Protein AF-A0A3L7JDZ2-F1 (afdb_monomer_lite)

Organism: NCBI:txid2670375

Foldseek 3Di:
DDWAWQDWAADPPDAWIWTWTADPVQKIFIFTDGPPDPDTHTPDIDHPVRLVVLLVCVVVVPVVSVPDPPRSVVSNVSVVSVVVVVVVVD

pLDDT: mean 79.11, std 11.15, range [41.25, 91.62]

Sequence (90 aa):
MDAVQLASIPLHKKTGRRVLAISDDQVVHIGVAADGSDSALTQASFTLIEAAALAEAVLAGNPTAMTQPGAERMLAAALIITLRQIGSDG

Structure (mmCIF, N/CA/C/O backbone):
data_AF-A0A3L7JDZ2-F1
#
_entry.id   AF-A0A3L7JDZ2-F1
#
loop_
_atom_site.group_PDB
_atom_site.id
_atom_site.type_symbol
_atom_site.label_atom_id
_atom_site.label_alt_id
_atom_site.label_comp_id
_atom_site.label_asym_id
_atom_site.label_entity_id
_atom_site.label_seq_id
_atom_site.pdbx_PDB_ins_code
_atom_site.Cartn_x
_atom_site.Cartn_y
_atom_site.Cartn_z
_atom_site.occupancy
_atom_site.B_iso_or_equiv
_atom_site.auth_seq_id
_atom_site.auth_comp_id
_atom_site.auth_asym_id
_atom_site.auth_atom_id
_atom_site.pdbx_PDB_model_num
ATOM 1 N N . MET A 1 1 ? 4.670 -17.217 -6.315 1.00 55.09 1 MET A N 1
ATOM 2 C CA . MET A 1 1 ? 3.528 -16.494 -5.734 1.00 55.09 1 MET A CA 1
ATOM 3 C C . MET A 1 1 ? 3.222 -15.403 -6.716 1.00 55.09 1 MET A C 1
ATOM 5 O O . MET A 1 1 ? 4.089 -14.558 -6.926 1.00 55.09 1 MET A O 1
ATOM 9 N N . ASP A 1 2 ? 2.079 -15.508 -7.377 1.00 79.19 2 ASP A N 1
ATOM 10 C CA . ASP A 1 2 ? 1.649 -14.466 -8.291 1.00 79.19 2 ASP A CA 1
ATOM 11 C C . ASP A 1 2 ? 1.108 -13.315 -7.436 1.00 79.19 2 ASP A C 1
ATOM 13 O O . ASP A 1 2 ? 0.467 -13.518 -6.403 1.00 79.19 2 ASP A O 1
ATOM 17 N N . ALA A 1 3 ? 1.493 -12.093 -7.788 1.00 82.00 3 ALA A N 1
ATOM 18 C CA . ALA A 1 3 ? 1.052 -10.894 -7.100 1.00 82.00 3 ALA A CA 1
ATOM 19 C C . ALA A 1 3 ? 0.507 -9.925 -8.141 1.00 82.00 3 ALA A C 1
ATOM 21 O O . ALA A 1 3 ? 1.176 -9.602 -9.125 1.00 82.00 3 ALA A O 1
ATOM 22 N N . VAL A 1 4 ? -0.718 -9.462 -7.925 1.00 87.75 4 VAL A N 1
ATOM 23 C CA . VAL A 1 4 ? -1.394 -8.516 -8.806 1.00 87.75 4 VAL A CA 1
ATOM 24 C C . VAL A 1 4 ? -1.000 -7.110 -8.392 1.00 87.75 4 VAL A C 1
ATOM 26 O O . VAL A 1 4 ? -1.219 -6.694 -7.254 1.00 87.75 4 VAL A O 1
ATOM 29 N N . GLN A 1 5 ? -0.417 -6.354 -9.318 1.00 88.19 5 GLN A N 1
ATOM 30 C CA . GLN A 1 5 ? -0.088 -4.956 -9.076 1.00 88.19 5 GLN A CA 1
ATOM 31 C C . GLN A 1 5 ? -1.369 -4.111 -8.990 1.00 88.19 5 GLN A C 1
ATOM 33 O O . GLN A 1 5 ? -2.134 -4.044 -9.947 1.00 88.19 5 GLN A O 1
ATOM 38 N N . LEU A 1 6 ? -1.552 -3.408 -7.871 1.00 84.88 6 LEU A N 1
ATOM 39 C CA . LEU A 1 6 ? -2.687 -2.509 -7.630 1.00 84.88 6 LEU A CA 1
ATOM 40 C C . LEU A 1 6 ? -2.366 -1.057 -7.990 1.00 84.88 6 LEU A C 1
ATOM 42 O O . LEU A 1 6 ? -3.203 -0.334 -8.523 1.00 84.88 6 LEU A O 1
ATOM 46 N N . ALA A 1 7 ? -1.145 -0.613 -7.690 1.00 84.19 7 ALA A N 1
ATOM 47 C CA . ALA A 1 7 ? -0.720 0.757 -7.938 1.00 84.19 7 ALA A CA 1
ATOM 48 C C . ALA A 1 7 ? 0.777 0.830 -8.241 1.00 84.19 7 ALA A C 1
ATOM 50 O O . ALA A 1 7 ? 1.581 0.056 -7.717 1.00 84.19 7 ALA A O 1
ATOM 51 N N . SER A 1 8 ? 1.155 1.810 -9.061 1.00 86.19 8 SER A N 1
ATOM 52 C CA . SER A 1 8 ? 2.549 2.143 -9.330 1.00 86.19 8 SER A CA 1
ATOM 53 C C . SER A 1 8 ? 2.736 3.652 -9.330 1.00 86.19 8 SER A C 1
ATOM 55 O O . SER A 1 8 ? 2.049 4.365 -10.059 1.00 86.19 8 SER A O 1
ATOM 57 N N . ILE A 1 9 ? 3.630 4.143 -8.474 1.00 84.25 9 ILE A N 1
ATOM 58 C CA . ILE A 1 9 ? 3.810 5.573 -8.212 1.00 84.25 9 ILE A CA 1
ATOM 59 C C . ILE A 1 9 ? 5.285 5.933 -8.432 1.00 84.25 9 ILE A C 1
ATOM 61 O O . ILE A 1 9 ? 6.150 5.342 -7.781 1.00 84.25 9 ILE A O 1
ATOM 65 N N . PRO A 1 10 ? 5.609 6.898 -9.311 1.00 85.06 10 PRO A N 1
ATOM 66 C CA . PRO A 1 10 ? 6.986 7.335 -9.529 1.00 85.06 10 PRO A CA 1
ATOM 67 C C . PRO A 1 10 ? 7.646 7.858 -8.249 1.00 85.06 10 PRO A C 1
ATOM 69 O O . PRO A 1 10 ? 7.024 8.558 -7.445 1.00 85.06 10 PRO A O 1
ATOM 72 N N . LEU A 1 11 ? 8.935 7.569 -8.064 1.00 83.75 11 LEU A N 1
ATOM 73 C CA . LEU A 1 11 ? 9.706 8.160 -6.974 1.00 83.75 11 LEU A CA 1
ATOM 74 C C . LEU A 1 11 ? 10.152 9.580 -7.362 1.00 83.75 11 LEU A C 1
ATOM 76 O O . LEU A 1 11 ? 10.961 9.769 -8.256 1.00 83.75 11 LEU A O 1
ATOM 80 N N . HIS A 1 12 ? 9.690 10.602 -6.636 1.00 69.69 12 HIS A N 1
ATOM 81 C CA . HIS A 1 12 ? 9.929 12.017 -6.980 1.00 69.69 12 HIS A CA 1
ATOM 82 C C . HIS A 1 12 ? 11.426 12.430 -7.042 1.00 69.69 12 HIS A C 1
ATOM 84 O O . HIS A 1 12 ? 11.762 13.457 -7.627 1.00 69.69 12 HIS A O 1
ATOM 90 N N . LYS A 1 13 ? 12.350 11.668 -6.436 1.00 66.69 13 LYS A N 1
ATOM 91 C CA . LYS A 1 13 ? 13.786 12.026 -6.337 1.00 66.69 13 LYS A CA 1
ATOM 92 C C . LYS A 1 13 ? 14.762 10.904 -6.721 1.00 66.69 13 LYS A C 1
ATOM 94 O O . LYS A 1 13 ? 15.956 11.034 -6.464 1.00 66.69 13 LYS A O 1
ATOM 99 N N . LYS A 1 14 ? 14.279 9.788 -7.268 1.00 68.75 14 LYS A N 1
ATOM 100 C CA . LYS A 1 14 ? 15.103 8.635 -7.674 1.00 68.75 14 LYS A CA 1
ATOM 101 C C . LYS A 1 14 ? 14.542 8.041 -8.961 1.00 68.75 14 LYS A C 1
ATOM 103 O O . LYS A 1 14 ? 13.355 8.191 -9.217 1.00 68.75 14 LYS A O 1
ATOM 108 N N . THR A 1 15 ? 15.378 7.347 -9.724 1.00 80.31 15 THR A N 1
ATOM 109 C CA . THR A 1 15 ? 14.892 6.439 -10.767 1.00 80.31 15 THR A CA 1
ATOM 110 C C . THR A 1 15 ? 14.132 5.287 -10.111 1.00 80.31 15 THR A C 1
ATOM 112 O O . THR A 1 15 ? 14.491 4.832 -9.017 1.00 80.31 15 THR A O 1
ATOM 115 N N . GLY A 1 16 ? 13.053 4.846 -10.747 1.00 88.00 16 GLY A N 1
ATOM 116 C CA . GLY A 1 16 ? 12.184 3.791 -10.248 1.00 88.00 16 GLY A CA 1
ATOM 117 C C . GLY A 1 16 ? 10.809 4.249 -9.775 1.00 88.00 16 GLY A C 1
ATOM 118 O O . GLY A 1 16 ? 10.456 5.428 -9.680 1.00 88.00 16 GLY A O 1
ATOM 119 N N . ARG A 1 17 ? 10.019 3.242 -9.428 1.00 89.06 17 ARG A N 1
ATOM 120 C CA . ARG A 1 17 ? 8.628 3.362 -9.013 1.00 89.06 17 ARG A CA 1
ATOM 121 C C . ARG A 1 17 ? 8.408 2.581 -7.737 1.00 89.06 17 ARG A C 1
ATOM 123 O O . ARG A 1 17 ? 9.002 1.525 -7.510 1.00 89.06 17 ARG A O 1
ATOM 130 N N . ARG A 1 18 ? 7.538 3.105 -6.891 1.00 88.81 18 ARG A N 1
ATOM 131 C CA . ARG A 1 18 ? 7.018 2.356 -5.766 1.00 88.81 18 ARG A CA 1
ATOM 132 C C . ARG A 1 18 ? 5.793 1.585 -6.221 1.00 88.81 18 ARG A C 1
ATOM 134 O O . ARG A 1 18 ? 4.936 2.126 -6.915 1.00 88.81 18 ARG A O 1
ATOM 141 N N . VAL A 1 19 ? 5.768 0.309 -5.881 1.00 88.69 19 VAL A N 1
ATOM 142 C CA . VAL A 1 19 ? 4.785 -0.654 -6.357 1.00 88.69 19 VAL A CA 1
ATOM 143 C C . VAL A 1 19 ? 3.997 -1.142 -5.159 1.00 88.69 19 VAL A C 1
ATOM 145 O O . VAL A 1 19 ? 4.586 -1.490 -4.135 1.00 88.69 19 VAL A O 1
ATOM 148 N N . LEU A 1 20 ? 2.678 -1.160 -5.302 1.00 87.50 20 LEU A N 1
ATOM 149 C CA . LEU A 1 20 ? 1.799 -1.907 -4.423 1.00 87.50 20 LEU A CA 1
ATOM 150 C C . LEU A 1 20 ? 1.271 -3.115 -5.184 1.00 87.50 20 LEU A C 1
ATOM 152 O O . LEU A 1 20 ? 0.742 -2.956 -6.286 1.00 87.50 20 LEU A O 1
ATOM 156 N N . ALA A 1 21 ? 1.375 -4.290 -4.583 1.00 89.50 21 ALA A N 1
ATOM 157 C CA . ALA A 1 21 ? 0.797 -5.512 -5.112 1.00 89.50 21 ALA A CA 1
ATOM 158 C C . ALA A 1 21 ? 0.041 -6.268 -4.021 1.00 89.50 21 ALA A C 1
ATOM 160 O O . ALA A 1 21 ? 0.331 -6.098 -2.839 1.00 89.50 21 ALA A O 1
ATOM 161 N N . ILE A 1 22 ? -0.917 -7.095 -4.422 1.00 87.69 22 ILE A N 1
ATOM 162 C CA . ILE A 1 22 ? -1.587 -8.056 -3.550 1.00 87.69 22 ILE A CA 1
ATOM 163 C C . ILE A 1 22 ? -1.284 -9.465 -4.047 1.00 87.69 22 ILE A C 1
ATOM 165 O O . ILE A 1 22 ? -1.409 -9.739 -5.239 1.00 87.69 22 ILE A O 1
ATOM 169 N N . SER A 1 23 ? -0.834 -10.336 -3.159 1.00 90.19 23 SER A N 1
ATOM 170 C CA . SER A 1 23 ? -0.601 -11.750 -3.454 1.00 90.19 23 SER A CA 1
ATOM 171 C C . SER A 1 23 ? -1.870 -12.584 -3.279 1.00 90.19 23 SER A C 1
ATOM 173 O O . SER A 1 23 ? -2.851 -12.142 -2.676 1.00 90.19 23 SER A O 1
ATOM 175 N N . ASP A 1 24 ? -1.839 -13.816 -3.788 1.00 87.50 24 ASP A N 1
ATOM 176 C CA . ASP A 1 24 ? -2.962 -14.764 -3.708 1.00 87.50 24 ASP A CA 1
ATOM 177 C C . ASP A 1 24 ? -3.420 -15.069 -2.267 1.00 87.50 24 ASP A C 1
ATOM 179 O O . ASP A 1 24 ? -4.588 -15.370 -2.027 1.00 87.50 24 ASP A O 1
ATOM 183 N N . ASP A 1 25 ? -2.518 -14.962 -1.290 1.00 87.62 25 ASP A N 1
ATOM 184 C CA . ASP A 1 25 ? -2.800 -15.112 0.145 1.00 87.62 25 ASP A CA 1
ATOM 185 C C . ASP A 1 25 ? -3.360 -13.830 0.790 1.00 87.62 25 ASP A C 1
ATOM 187 O O . ASP A 1 25 ? -3.452 -13.738 2.014 1.00 87.62 25 ASP A O 1
ATOM 191 N N . GLN A 1 26 ? -3.775 -12.855 -0.025 1.00 83.44 26 GLN A N 1
ATOM 192 C CA . GLN A 1 26 ? -4.347 -11.579 0.406 1.00 83.44 26 GLN A CA 1
ATOM 193 C C . GLN A 1 26 ? -3.391 -10.742 1.269 1.00 83.44 26 GLN A C 1
ATOM 195 O O . GLN A 1 26 ? -3.813 -9.965 2.133 1.00 83.44 26 GLN A O 1
ATOM 200 N N . VAL A 1 27 ? -2.088 -10.872 1.027 1.00 88.12 27 VAL A N 1
ATOM 201 C CA . VAL A 1 27 ? -1.077 -10.011 1.636 1.00 88.12 27 VAL A CA 1
ATOM 202 C C . VAL A 1 27 ? -0.773 -8.857 0.688 1.00 88.12 27 VAL A C 1
ATOM 204 O O . VAL A 1 27 ? -0.528 -9.021 -0.505 1.00 88.12 27 VAL A O 1
ATOM 207 N N . VAL A 1 28 ? -0.810 -7.645 1.226 1.00 87.44 28 VAL A N 1
ATOM 208 C CA . VAL A 1 28 ? -0.479 -6.426 0.502 1.00 87.44 28 VAL A CA 1
ATOM 209 C C . VAL A 1 28 ? 1.008 -6.147 0.663 1.00 87.44 28 VAL A C 1
ATOM 211 O O . VAL A 1 28 ? 1.497 -5.928 1.769 1.00 87.44 28 VAL A O 1
ATOM 214 N N . HIS A 1 29 ? 1.726 -6.105 -0.451 1.00 89.31 29 HIS A N 1
ATOM 215 C CA . HIS A 1 29 ? 3.155 -5.843 -0.511 1.00 89.31 29 HIS A CA 1
ATOM 216 C C . HIS A 1 29 ? 3.440 -4.452 -1.059 1.00 89.31 29 HIS A C 1
ATOM 21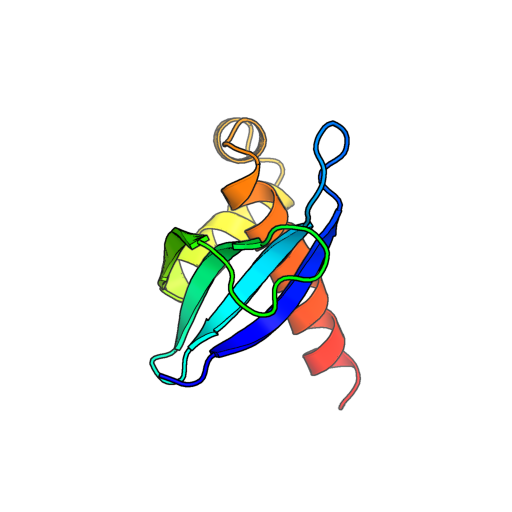8 O O . HIS A 1 29 ? 2.957 -4.071 -2.126 1.00 89.31 29 HIS A O 1
ATOM 224 N N . ILE A 1 30 ? 4.304 -3.721 -0.362 1.00 89.12 30 ILE A N 1
ATOM 225 C CA . ILE A 1 30 ? 4.881 -2.463 -0.8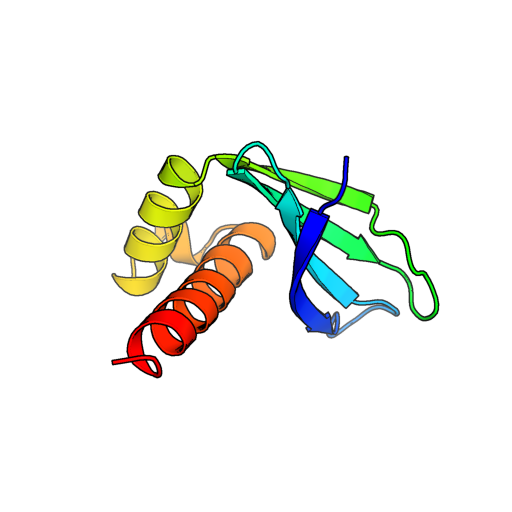24 1.00 89.12 30 ILE A CA 1
ATOM 226 C C . ILE A 1 30 ? 6.329 -2.716 -1.186 1.00 89.12 30 ILE A C 1
ATOM 228 O O . ILE A 1 30 ? 7.116 -3.117 -0.332 1.00 89.12 30 ILE A O 1
ATOM 232 N N . GLY A 1 31 ? 6.701 -2.424 -2.427 1.00 90.00 31 GLY A N 1
ATOM 233 C CA . GLY A 1 31 ? 8.063 -2.586 -2.915 1.00 90.00 31 GLY A CA 1
ATOM 234 C C . GLY A 1 31 ? 8.554 -1.401 -3.733 1.00 90.00 31 GLY A C 1
ATOM 235 O O . GLY A 1 31 ? 7.797 -0.500 -4.089 1.00 90.00 31 GLY A O 1
ATOM 236 N N . VAL A 1 32 ? 9.846 -1.402 -4.046 1.00 90.12 32 VAL A N 1
ATOM 237 C CA . VAL A 1 32 ? 10.450 -0.466 -5.004 1.00 90.12 32 VAL A CA 1
ATOM 238 C C . VAL A 1 32 ? 10.979 -1.259 -6.187 1.00 90.12 32 VAL A C 1
ATOM 240 O O . VAL A 1 32 ? 11.792 -2.162 -6.011 1.00 90.12 32 VAL A O 1
ATOM 243 N N . ALA A 1 33 ? 10.532 -0.905 -7.386 1.00 91.62 33 ALA A N 1
ATOM 244 C CA . ALA A 1 33 ? 11.081 -1.402 -8.639 1.00 91.62 33 ALA A CA 1
ATOM 245 C C . ALA A 1 33 ? 11.948 -0.312 -9.274 1.00 91.62 33 ALA A C 1
ATOM 247 O O . ALA A 1 33 ? 11.554 0.855 -9.320 1.00 91.62 33 ALA A O 1
ATOM 248 N N . ALA A 1 34 ? 13.124 -0.688 -9.771 1.00 90.56 34 ALA A N 1
ATOM 249 C CA . ALA A 1 34 ? 13.904 0.190 -10.636 1.00 90.56 34 ALA A CA 1
ATOM 250 C C . ALA A 1 34 ? 13.181 0.398 -11.981 1.00 90.56 34 ALA A C 1
ATOM 252 O O . ALA A 1 34 ? 12.334 -0.408 -12.378 1.00 90.56 34 ALA A O 1
ATOM 253 N N . ASP A 1 35 ? 13.518 1.469 -12.696 1.00 83.31 35 ASP A N 1
ATOM 254 C CA . ASP A 1 35 ? 12.984 1.684 -14.044 1.00 83.31 35 ASP A CA 1
ATOM 255 C C . ASP A 1 35 ? 13.415 0.544 -14.975 1.00 83.31 35 ASP A C 1
ATOM 257 O O . ASP A 1 35 ? 14.553 0.083 -14.921 1.00 83.31 35 ASP A O 1
ATOM 261 N N . GLY A 1 36 ? 12.480 0.053 -15.793 1.00 83.38 36 GLY A N 1
ATOM 262 C CA . GLY A 1 36 ? 12.703 -1.106 -16.666 1.00 83.38 36 GLY A CA 1
ATOM 263 C C . GLY A 1 36 ? 12.811 -2.460 -15.950 1.00 83.38 36 GLY A C 1
ATOM 264 O O . GLY A 1 36 ? 13.000 -3.466 -16.621 1.00 83.38 36 GLY A O 1
ATOM 265 N N . SER A 1 37 ? 12.683 -2.510 -14.618 1.00 86.56 37 SER A N 1
ATOM 266 C CA . SER A 1 37 ? 12.595 -3.770 -13.872 1.00 86.56 37 SER A CA 1
ATOM 267 C C . SER A 1 37 ? 11.150 -4.258 -13.804 1.00 86.56 37 SER A C 1
ATOM 269 O O . SER A 1 37 ? 10.246 -3.477 -13.484 1.00 86.56 37 SER A O 1
ATOM 271 N N . ASP A 1 38 ? 10.956 -5.556 -14.021 1.00 82.75 38 ASP A N 1
ATOM 272 C CA . ASP A 1 38 ? 9.681 -6.250 -13.793 1.00 82.75 38 ASP A CA 1
ATOM 273 C C . ASP A 1 38 ? 9.542 -6.745 -12.347 1.00 82.75 38 ASP A C 1
ATOM 275 O O . ASP A 1 38 ? 8.447 -7.057 -11.888 1.00 82.75 38 ASP A O 1
ATOM 279 N N . SER A 1 39 ? 10.644 -6.738 -11.593 1.00 86.06 39 SER A N 1
ATOM 280 C CA . SER A 1 39 ? 10.677 -7.131 -10.186 1.00 86.06 39 SER A CA 1
ATOM 281 C C . SER A 1 39 ? 10.770 -5.913 -9.273 1.00 86.06 39 SER A C 1
ATOM 283 O O . SER A 1 39 ? 11.571 -4.998 -9.504 1.00 86.06 39 SER A O 1
ATOM 285 N N . ALA A 1 40 ? 9.985 -5.932 -8.197 1.00 89.94 40 ALA A N 1
ATOM 286 C CA . ALA A 1 40 ? 10.076 -4.979 -7.100 1.00 89.94 40 ALA A CA 1
ATOM 287 C C . ALA A 1 40 ? 10.746 -5.629 -5.884 1.00 89.94 40 ALA A C 1
ATOM 289 O O . ALA A 1 40 ? 10.456 -6.771 -5.536 1.00 89.94 40 ALA A O 1
ATOM 290 N N . LEU A 1 41 ? 11.613 -4.882 -5.203 1.00 90.44 41 LEU A N 1
ATOM 291 C CA . LEU A 1 41 ? 12.129 -5.270 -3.897 1.00 90.44 41 LEU A CA 1
ATOM 292 C C . LEU A 1 41 ? 11.098 -4.907 -2.828 1.00 90.44 41 LEU A C 1
ATOM 294 O O . LEU A 1 41 ? 10.872 -3.719 -2.576 1.00 90.44 41 LEU A O 1
ATOM 298 N N . THR A 1 42 ? 10.493 -5.914 -2.200 1.00 90.25 42 THR A N 1
ATOM 299 C CA . THR A 1 42 ? 9.547 -5.728 -1.093 1.00 90.25 42 THR A CA 1
ATOM 300 C C . THR A 1 42 ? 10.215 -5.002 0.073 1.00 90.25 42 THR A C 1
ATOM 302 O O . THR A 1 42 ? 11.285 -5.383 0.539 1.00 90.25 42 THR A O 1
ATOM 305 N N . GLN A 1 43 ? 9.573 -3.935 0.538 1.00 88.19 43 GLN A N 1
ATOM 306 C CA . GLN A 1 43 ? 9.980 -3.121 1.682 1.00 88.19 43 GLN A CA 1
ATOM 307 C C . GLN A 1 43 ? 9.091 -3.370 2.902 1.00 88.19 43 GLN A C 1
ATOM 309 O O . GLN A 1 43 ? 9.571 -3.286 4.028 1.00 88.19 43 GLN A O 1
ATOM 314 N N . ALA A 1 44 ? 7.804 -3.639 2.679 1.00 86.56 44 ALA A N 1
ATOM 315 C CA . ALA A 1 44 ? 6.836 -3.916 3.731 1.00 86.56 44 ALA A CA 1
ATOM 316 C C . ALA A 1 44 ? 5.718 -4.822 3.208 1.00 86.56 44 ALA A C 1
ATOM 318 O O . ALA A 1 44 ? 5.403 -4.799 2.015 1.00 86.56 44 ALA A O 1
ATOM 319 N N . SER A 1 45 ? 5.114 -5.577 4.119 1.00 88.94 45 SER A N 1
ATOM 320 C CA . SER A 1 45 ? 3.967 -6.443 3.859 1.00 88.94 45 SER A CA 1
ATOM 321 C C . SER A 1 45 ? 2.935 -6.231 4.958 1.00 88.94 45 SER A C 1
ATOM 323 O O . SER A 1 45 ? 3.311 -6.103 6.122 1.00 88.94 45 SER A O 1
ATOM 325 N N . PHE A 1 46 ? 1.662 -6.212 4.587 1.00 85.00 46 PHE A N 1
ATOM 326 C CA . PHE A 1 46 ? 0.533 -6.024 5.491 1.00 85.00 46 PHE A CA 1
ATOM 327 C C . PHE A 1 46 ? -0.549 -7.032 5.142 1.00 85.00 46 PHE A C 1
ATOM 329 O O . PHE A 1 46 ? -0.784 -7.317 3.969 1.00 85.00 46 PHE A O 1
ATOM 336 N N . THR A 1 47 ? -1.259 -7.530 6.139 1.00 86.81 47 THR A N 1
ATOM 337 C CA . THR A 1 47 ? -2.550 -8.174 5.888 1.00 86.81 47 THR A CA 1
ATOM 338 C C . THR A 1 47 ? -3.552 -7.144 5.355 1.00 86.81 47 THR A C 1
ATOM 340 O O . THR A 1 47 ? -3.415 -5.942 5.599 1.00 86.81 47 THR A O 1
ATOM 343 N N . LEU A 1 48 ? -4.607 -7.595 4.668 1.00 81.19 48 LEU A N 1
ATOM 344 C CA . LEU A 1 48 ? -5.704 -6.702 4.264 1.00 81.19 48 LEU A CA 1
ATOM 345 C C . LEU A 1 48 ? -6.323 -5.938 5.445 1.00 81.19 48 LEU A C 1
ATOM 347 O O . LEU A 1 48 ? -6.704 -4.782 5.287 1.00 81.19 48 LEU A O 1
ATOM 351 N N . ILE A 1 49 ? -6.402 -6.563 6.624 1.00 83.50 49 ILE A N 1
ATOM 352 C CA . ILE A 1 49 ? -6.972 -5.950 7.832 1.00 83.50 49 ILE A CA 1
ATOM 353 C C . ILE A 1 49 ? -6.101 -4.782 8.302 1.00 83.50 49 ILE A C 1
ATOM 355 O O . ILE A 1 49 ? -6.607 -3.684 8.529 1.00 83.50 49 ILE A O 1
ATOM 359 N N . GLU A 1 50 ? -4.788 -4.998 8.411 1.00 84.50 50 GLU A N 1
ATOM 360 C CA . GLU A 1 50 ? -3.837 -3.942 8.776 1.00 84.50 50 GLU A CA 1
ATOM 361 C C . GLU A 1 50 ? -3.841 -2.820 7.739 1.00 84.50 50 GLU A C 1
ATOM 363 O O . GLU A 1 50 ? -3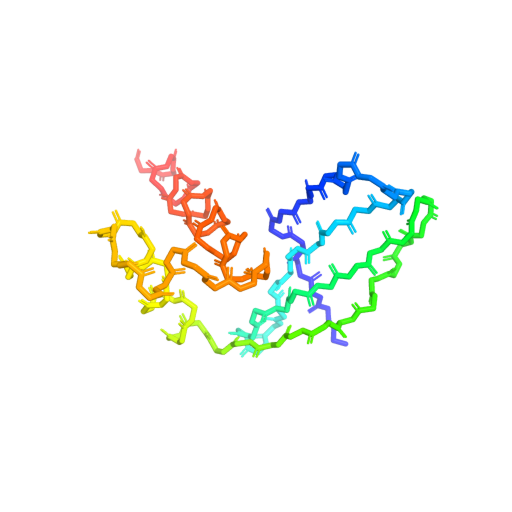.812 -1.642 8.094 1.00 84.50 50 GLU A O 1
ATOM 368 N N . ALA A 1 51 ? -3.932 -3.186 6.460 1.00 82.50 51 ALA A N 1
ATOM 369 C CA . ALA A 1 51 ? -3.998 -2.229 5.376 1.00 82.50 51 ALA A CA 1
ATOM 370 C C . ALA A 1 51 ? -5.239 -1.338 5.445 1.00 82.50 51 ALA A C 1
ATOM 372 O O . ALA A 1 51 ? -5.120 -0.117 5.320 1.00 82.50 51 ALA A O 1
ATOM 373 N N . ALA A 1 52 ? -6.410 -1.935 5.677 1.00 81.31 52 ALA A N 1
ATOM 374 C CA . ALA A 1 52 ? -7.671 -1.220 5.817 1.00 81.31 52 ALA A CA 1
ATOM 375 C C . ALA A 1 52 ? -7.647 -0.269 7.020 1.00 81.31 52 ALA A C 1
ATOM 377 O O . ALA A 1 52 ? -7.880 0.927 6.853 1.00 81.31 52 ALA A O 1
ATOM 378 N N . ALA A 1 53 ? -7.264 -0.768 8.201 1.00 83.44 53 ALA A N 1
ATOM 379 C CA . ALA A 1 53 ? -7.178 0.040 9.419 1.00 83.44 53 ALA A CA 1
ATOM 380 C C . ALA A 1 53 ? -6.230 1.240 9.252 1.00 83.44 53 ALA A C 1
ATOM 382 O O . ALA A 1 53 ? -6.505 2.353 9.709 1.00 83.44 53 ALA A O 1
ATOM 383 N N . LEU A 1 54 ? -5.115 1.029 8.555 1.00 82.50 54 LEU A N 1
ATOM 384 C CA . LEU A 1 54 ? -4.151 2.078 8.282 1.00 82.50 54 LEU A CA 1
ATOM 385 C C . LEU A 1 54 ? -4.674 3.113 7.279 1.00 82.50 54 LEU A C 1
ATOM 387 O O . LEU A 1 54 ? -4.521 4.315 7.499 1.00 82.50 54 LEU A O 1
ATOM 391 N N . ALA A 1 55 ? -5.320 2.677 6.198 1.00 82.75 55 ALA A N 1
ATOM 392 C CA . ALA A 1 55 ? -5.932 3.597 5.246 1.00 82.75 55 ALA A CA 1
ATOM 393 C C . ALA A 1 55 ? -7.045 4.427 5.883 1.00 82.75 55 ALA A C 1
ATOM 395 O O . ALA A 1 55 ? -7.090 5.633 5.655 1.00 82.75 55 ALA A O 1
ATOM 396 N N . GLU A 1 56 ? -7.894 3.818 6.711 1.00 83.81 56 GLU A N 1
ATOM 397 C CA . GLU A 1 56 ? -8.920 4.526 7.478 1.00 83.81 56 GLU A CA 1
ATOM 398 C C . GLU A 1 56 ? -8.302 5.593 8.384 1.00 83.81 56 GLU A C 1
ATOM 400 O O . GLU A 1 56 ? -8.743 6.741 8.365 1.00 83.81 56 GLU A O 1
ATOM 405 N N . ALA A 1 57 ? -7.234 5.259 9.117 1.00 83.88 57 ALA A N 1
ATOM 406 C CA . ALA A 1 57 ? -6.541 6.220 9.970 1.00 83.88 57 ALA A CA 1
ATOM 407 C C . ALA A 1 57 ? -5.958 7.397 9.166 1.00 83.88 57 ALA A C 1
ATOM 409 O O . ALA A 1 57 ? -6.101 8.553 9.571 1.00 83.88 57 ALA A O 1
ATOM 410 N N . VAL A 1 58 ? -5.338 7.127 8.012 1.00 83.25 58 VAL A N 1
ATOM 411 C CA . VAL A 1 58 ? -4.812 8.175 7.121 1.00 83.25 58 VAL A CA 1
ATOM 412 C C . VAL A 1 58 ? -5.944 9.042 6.559 1.00 83.25 58 VAL A C 1
ATOM 414 O O . VAL A 1 58 ? -5.837 10.268 6.575 1.00 83.25 58 VAL A O 1
ATOM 417 N N . LEU A 1 59 ? -7.035 8.428 6.090 1.00 81.06 59 LEU A N 1
ATOM 418 C CA . LEU A 1 59 ? -8.202 9.116 5.525 1.00 81.06 59 LEU A CA 1
ATOM 419 C C . LEU A 1 59 ? -8.947 9.965 6.558 1.00 81.06 59 LEU A C 1
ATOM 421 O O . LEU A 1 59 ? -9.438 11.042 6.226 1.00 81.06 59 LEU A O 1
ATOM 425 N N . ALA A 1 60 ? -8.986 9.518 7.811 1.00 84.19 60 ALA A N 1
ATOM 426 C CA . ALA A 1 60 ? -9.544 10.264 8.934 1.00 84.19 60 ALA A CA 1
ATOM 427 C C . ALA A 1 60 ? -8.654 11.436 9.391 1.00 84.19 60 ALA A C 1
ATOM 429 O O . ALA A 1 60 ? -9.007 12.146 10.332 1.00 84.19 60 ALA A O 1
ATOM 430 N N . GLY A 1 61 ? -7.493 11.642 8.761 1.00 81.38 61 GLY A N 1
ATOM 431 C CA . GLY A 1 61 ? -6.563 12.705 9.123 1.00 81.38 61 GLY A CA 1
ATOM 432 C C . GLY A 1 61 ? -5.852 12.463 10.455 1.00 81.38 61 GLY A C 1
ATOM 433 O O . GLY A 1 61 ? -5.448 13.422 11.114 1.00 81.38 61 GLY A O 1
ATOM 434 N N . ASN A 1 62 ? -5.708 11.201 10.883 1.00 84.69 62 ASN A N 1
ATOM 435 C CA . ASN A 1 62 ? -4.993 10.872 12.112 1.00 84.69 62 ASN A CA 1
ATOM 436 C C . ASN A 1 62 ? -3.537 11.383 12.019 1.00 84.69 62 ASN A C 1
ATOM 438 O O . ASN A 1 62 ? -2.794 10.920 11.149 1.00 84.69 62 ASN A O 1
ATOM 442 N N . PRO A 1 63 ? -3.084 12.286 12.913 1.00 78.19 63 PRO A N 1
ATOM 443 C CA . PRO A 1 63 ? -1.770 12.919 12.791 1.00 78.19 63 PRO A CA 1
ATOM 444 C C . PRO A 1 63 ? -0.610 11.920 12.789 1.00 78.19 63 PRO A C 1
ATOM 446 O O . PRO A 1 63 ? 0.334 12.069 12.018 1.00 78.19 63 PRO A O 1
ATOM 449 N N . THR A 1 64 ? -0.698 10.866 13.602 1.00 79.62 64 THR A N 1
ATOM 450 C CA . THR A 1 64 ? 0.320 9.815 13.672 1.00 79.62 64 THR A CA 1
ATOM 451 C C . THR A 1 64 ? 0.395 9.046 12.356 1.00 79.62 64 THR A C 1
ATOM 453 O O . THR A 1 64 ? 1.481 8.918 11.790 1.00 79.62 64 THR A O 1
ATOM 456 N N . ALA A 1 65 ? -0.748 8.617 11.818 1.00 76.75 65 ALA A N 1
ATOM 457 C CA . ALA A 1 65 ? -0.812 7.902 10.542 1.00 76.75 65 ALA A CA 1
ATOM 458 C C . ALA A 1 65 ? -0.391 8.785 9.351 1.00 76.75 65 ALA A C 1
ATOM 460 O O . ALA A 1 65 ? 0.258 8.321 8.421 1.00 76.75 65 ALA A O 1
ATOM 461 N N . MET A 1 66 ? -0.681 10.087 9.383 1.00 75.19 66 MET A N 1
ATOM 462 C CA . MET A 1 66 ? -0.255 11.020 8.333 1.00 75.19 66 MET A CA 1
ATOM 463 C C . MET A 1 66 ? 1.260 11.262 8.315 1.00 75.19 66 MET A C 1
ATOM 465 O O . MET A 1 66 ? 1.831 11.535 7.255 1.00 75.19 66 MET A O 1
ATOM 469 N N . THR A 1 67 ? 1.919 11.162 9.473 1.00 77.19 67 THR A N 1
ATOM 470 C CA . THR A 1 67 ? 3.383 11.286 9.588 1.00 77.19 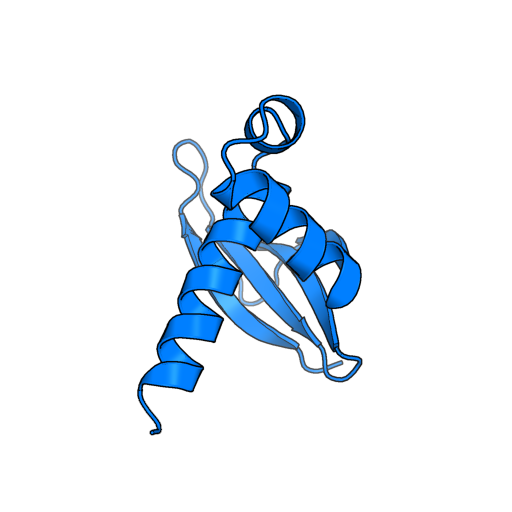67 THR A CA 1
ATOM 471 C C . THR A 1 67 ? 4.139 10.003 9.269 1.00 77.19 67 THR A C 1
ATOM 473 O O . THR A 1 67 ? 5.371 10.016 9.217 1.00 77.19 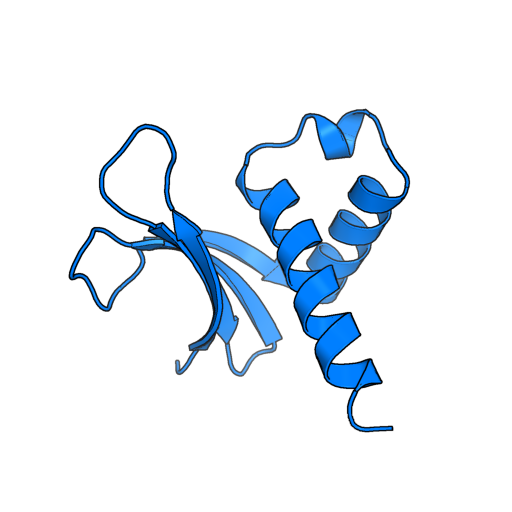67 THR A O 1
ATOM 476 N N . GLN A 1 68 ? 3.426 8.903 9.031 1.00 72.12 68 GLN A N 1
ATOM 477 C CA . GLN A 1 68 ? 4.063 7.638 8.732 1.00 72.12 68 GLN A CA 1
ATOM 478 C C . GLN A 1 68 ? 4.848 7.665 7.398 1.00 72.12 68 GLN A C 1
ATOM 480 O O . GLN A 1 68 ? 4.597 8.501 6.504 1.00 72.12 68 GLN A O 1
ATOM 485 N N . PRO A 1 69 ? 5.870 6.793 7.273 1.00 73.56 69 PRO A N 1
ATOM 486 C CA . PRO A 1 69 ? 6.668 6.640 6.065 1.00 73.56 69 PRO A CA 1
ATOM 487 C C . PRO A 1 69 ? 5.847 6.567 4.771 1.00 73.56 69 PRO A C 1
ATOM 489 O O . PRO A 1 69 ? 4.657 6.277 4.719 1.00 73.56 69 PRO A O 1
ATOM 492 N N . GLY A 1 70 ? 6.503 6.847 3.641 1.00 70.25 70 GLY A N 1
ATOM 493 C CA . GLY A 1 70 ? 5.812 6.879 2.347 1.00 70.25 70 GLY A CA 1
ATOM 494 C C . GLY A 1 70 ? 5.117 5.562 1.971 1.00 70.25 70 GLY A C 1
ATOM 495 O O . GLY A 1 70 ? 4.325 5.578 1.043 1.00 70.25 70 GLY A O 1
ATOM 496 N N . ALA A 1 71 ? 5.435 4.449 2.646 1.00 69.12 71 ALA A N 1
ATOM 497 C CA . ALA A 1 71 ? 4.781 3.153 2.497 1.00 69.12 71 ALA A CA 1
ATOM 498 C C . ALA A 1 71 ? 3.293 3.241 2.879 1.00 69.12 71 ALA A C 1
ATOM 500 O O . ALA A 1 71 ? 2.426 3.004 2.039 1.00 69.12 71 ALA A O 1
ATOM 501 N N . GLU A 1 72 ? 2.982 3.708 4.086 1.00 70.50 72 GLU A N 1
ATOM 502 C CA . GLU A 1 72 ? 1.608 3.720 4.592 1.00 70.50 72 GLU A CA 1
ATOM 503 C C . GLU A 1 72 ? 0.696 4.703 3.838 1.00 70.50 72 GLU A C 1
ATOM 505 O O . GLU A 1 72 ? -0.477 4.427 3.586 1.00 70.50 72 GLU A O 1
ATOM 510 N N . ARG A 1 73 ? 1.250 5.814 3.342 1.00 70.25 73 ARG A N 1
ATOM 511 C CA . ARG A 1 73 ? 0.495 6.761 2.503 1.00 70.25 73 ARG A CA 1
ATOM 512 C C . ARG A 1 73 ? 0.092 6.197 1.142 1.00 70.25 73 ARG A C 1
ATOM 514 O O . ARG A 1 73 ? -0.952 6.586 0.623 1.00 70.25 73 ARG A O 1
ATOM 521 N N . MET A 1 74 ? 0.871 5.289 0.550 1.00 72.62 74 MET A N 1
ATOM 522 C CA . MET A 1 74 ? 0.415 4.647 -0.693 1.00 72.62 74 MET A CA 1
ATOM 523 C C . MET A 1 74 ? -0.541 3.503 -0.433 1.00 72.62 74 MET A C 1
ATOM 525 O O . MET A 1 74 ? -1.349 3.219 -1.307 1.00 72.62 74 MET A O 1
ATOM 529 N N . LEU A 1 75 ? -0.477 2.876 0.741 1.00 74.56 75 LEU A N 1
ATOM 530 C CA . LEU A 1 75 ? -1.503 1.929 1.153 1.00 74.56 75 LEU A CA 1
ATOM 531 C C . LEU A 1 75 ? -2.872 2.612 1.176 1.00 74.56 75 LEU A C 1
ATOM 533 O O . LEU A 1 75 ? -3.814 2.124 0.558 1.00 74.56 75 LEU A O 1
ATOM 537 N N . ALA A 1 76 ? -2.936 3.809 1.767 1.00 76.25 76 ALA A N 1
ATOM 538 C CA . ALA A 1 76 ? -4.126 4.652 1.719 1.00 76.25 76 ALA A CA 1
ATOM 539 C C . ALA A 1 76 ? -4.527 5.010 0.276 1.00 76.25 76 ALA A C 1
ATOM 541 O O . ALA A 1 76 ? -5.679 4.823 -0.109 1.00 76.25 76 ALA A O 1
ATOM 542 N N . ALA A 1 77 ? -3.582 5.475 -0.551 1.00 69.38 77 ALA A N 1
ATOM 543 C CA . ALA A 1 77 ? -3.866 5.836 -1.943 1.00 69.38 77 ALA A CA 1
ATOM 544 C C . ALA A 1 77 ? -4.403 4.657 -2.771 1.00 69.38 77 ALA A C 1
ATOM 546 O O . ALA A 1 77 ? -5.317 4.825 -3.575 1.00 69.38 77 ALA A O 1
ATOM 547 N N . ALA A 1 78 ? -3.855 3.465 -2.573 1.00 70.31 78 ALA A N 1
ATOM 548 C CA . ALA A 1 78 ? -4.267 2.295 -3.320 1.00 70.31 78 ALA A CA 1
ATOM 549 C C . ALA A 1 78 ? -5.594 1.717 -2.843 1.00 70.31 78 ALA A C 1
ATOM 551 O O . ALA A 1 78 ? -6.389 1.319 -3.683 1.00 70.31 78 ALA A O 1
ATOM 552 N N . LEU A 1 79 ? -5.885 1.737 -1.539 1.00 73.31 79 LEU A N 1
ATOM 553 C CA . LEU A 1 79 ? -7.202 1.332 -1.051 1.00 73.31 79 LEU A CA 1
ATOM 554 C C . LEU A 1 79 ? -8.305 2.246 -1.591 1.00 73.31 79 LEU A C 1
ATOM 556 O O . LEU A 1 79 ? -9.361 1.755 -1.972 1.00 73.31 79 LEU A O 1
ATOM 560 N N . ILE A 1 80 ? -8.044 3.548 -1.752 1.00 70.75 80 ILE A N 1
ATOM 561 C CA . ILE A 1 80 ? -8.970 4.456 -2.450 1.00 70.75 80 ILE A CA 1
ATOM 562 C C . ILE A 1 80 ? -9.199 4.011 -3.903 1.00 70.75 80 ILE A C 1
ATOM 564 O O . ILE A 1 80 ? -10.331 4.061 -4.380 1.00 70.75 80 ILE A O 1
ATOM 568 N N . ILE A 1 81 ? -8.151 3.593 -4.620 1.00 65.75 81 ILE A N 1
ATOM 569 C CA . ILE A 1 81 ? -8.262 3.125 -6.011 1.00 65.75 81 ILE A CA 1
ATOM 570 C C . ILE A 1 81 ? -9.059 1.816 -6.075 1.00 65.75 81 ILE A C 1
ATOM 572 O O . ILE A 1 81 ? -10.009 1.734 -6.851 1.00 65.75 81 ILE A O 1
ATOM 576 N N . THR A 1 82 ? -8.741 0.839 -5.224 1.00 67.44 82 THR A N 1
ATOM 577 C CA . THR A 1 82 ? -9.441 -0.451 -5.161 1.00 67.44 82 THR A CA 1
ATOM 578 C C . THR A 1 82 ? -10.917 -0.273 -4.800 1.00 67.44 82 THR A C 1
ATOM 580 O O . THR A 1 82 ? -11.785 -0.812 -5.481 1.00 67.44 82 THR A O 1
ATOM 583 N N . LEU A 1 83 ? -11.234 0.539 -3.786 1.00 67.50 83 LEU A N 1
ATOM 584 C CA . LEU A 1 83 ? -12.621 0.818 -3.394 1.00 67.50 83 LEU A CA 1
ATOM 585 C C . LEU A 1 83 ? -13.408 1.534 -4.505 1.00 67.50 83 LEU A C 1
ATOM 587 O O . LEU A 1 83 ? -14.598 1.281 -4.675 1.00 67.50 83 LEU A O 1
ATOM 591 N N . ARG A 1 84 ? -12.757 2.400 -5.294 1.00 60.00 84 ARG A N 1
ATOM 592 C CA . ARG A 1 84 ? -13.387 3.069 -6.448 1.00 60.00 84 ARG A CA 1
ATOM 593 C C . ARG A 1 84 ? -13.645 2.131 -7.623 1.00 60.00 84 ARG A C 1
ATOM 595 O O . ARG A 1 84 ? -14.625 2.327 -8.336 1.00 60.00 84 ARG A O 1
ATOM 602 N N . GLN A 1 85 ? -12.781 1.141 -7.827 1.00 58.56 85 GLN A N 1
ATOM 603 C CA . GLN A 1 85 ? -12.970 0.120 -8.857 1.00 58.56 85 GLN A CA 1
ATOM 604 C C . GLN A 1 85 ? -14.128 -0.816 -8.494 1.00 58.56 85 GLN A C 1
ATOM 606 O O . GLN A 1 85 ? -15.002 -1.026 -9.323 1.00 58.56 85 GLN A O 1
ATOM 611 N N . ILE A 1 86 ? -14.221 -1.251 -7.233 1.00 53.34 86 ILE A N 1
ATOM 612 C CA . ILE A 1 86 ? -15.343 -2.074 -6.743 1.00 53.34 86 ILE A CA 1
ATOM 613 C C . ILE A 1 86 ? -16.685 -1.323 -6.843 1.00 53.34 86 ILE A C 1
ATOM 615 O O . ILE A 1 86 ? -17.715 -1.929 -7.114 1.00 53.34 86 ILE A O 1
ATOM 619 N N . GLY A 1 87 ? -16.686 0.002 -6.663 1.00 49.44 87 GLY A N 1
ATOM 620 C CA . GLY A 1 87 ? -17.886 0.835 -6.806 1.00 49.44 87 GLY A CA 1
ATOM 621 C C . GLY A 1 87 ? -18.292 1.190 -8.244 1.00 49.44 87 GLY A C 1
ATOM 622 O O . GLY A 1 87 ? -19.345 1.794 -8.413 1.00 49.44 87 GLY A O 1
ATOM 623 N N . SER A 1 88 ? -17.481 0.869 -9.262 1.00 46.97 88 SER A N 1
ATOM 624 C CA . SER A 1 88 ? -17.810 1.121 -10.683 1.00 46.97 88 SER A CA 1
ATOM 625 C C . SER A 1 88 ? -18.380 -0.103 -11.411 1.00 46.97 88 SER A C 1
ATOM 627 O O . SER A 1 88 ? -18.812 0.032 -12.552 1.00 46.97 88 SER A O 1
ATOM 629 N N . ASP A 1 89 ? -18.413 -1.263 -10.749 1.00 47.66 89 ASP A N 1
ATOM 630 C CA . ASP A 1 89 ? -19.023 -2.506 -11.248 1.00 47.66 89 ASP A CA 1
ATOM 631 C C . ASP A 1 89 ? -20.454 -2.729 -10.696 1.00 47.66 89 ASP A C 1
ATOM 633 O O . ASP A 1 89 ? -20.986 -3.839 -10.772 1.00 47.66 89 ASP A O 1
ATOM 637 N N . GLY A 1 90 ? -21.070 -1.687 -10.116 1.00 41.25 90 GLY A N 1
ATOM 638 C CA . GLY A 1 90 ? -22.433 -1.686 -9.562 1.00 41.25 90 GLY A CA 1
ATOM 639 C C . GLY A 1 90 ? -2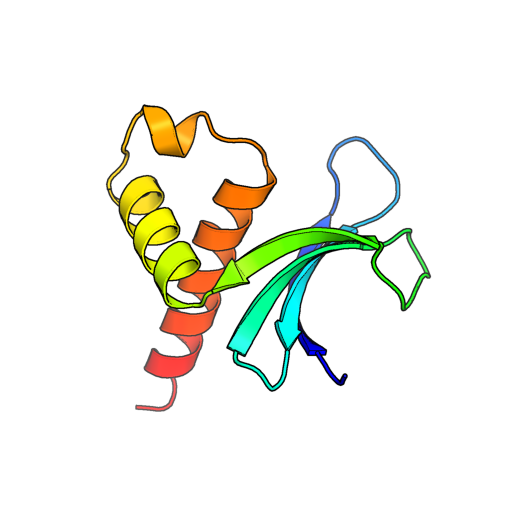3.427 -0.875 -10.382 1.00 41.25 90 GLY A C 1
ATOM 640 O O . GLY A 1 90 ? -23.049 0.221 -10.851 1.00 41.25 90 GLY A O 1
#

Secondary structure (DSSP, 8-state):
--EEEEEEEE-TTSSSEEEEEEETTSEEEEEEE-TT-S--EEEEEEEHHHHHHHHHHHHTT-HHHHTS-HHHHHHHHHHHHHHHHHTT--

Radius of gyration: 13.13 Å; chains: 1; bounding box: 38×29×30 Å